Protein AF-A0A351SDI1-F1 (afdb_monomer_lite)

Radius of gyration: 19.76 Å; chains: 1; bounding box: 44×25×54 Å

pLDDT: mean 90.9, std 7.75, range [58.09, 97.06]

Secondary structure (DSSP, 8-state):
-GGGS-HHHHHHHHHHHHHTEEE-TTSS-EEE---------SS-HHHHHHTTSS-HHHHHHH-SS------GGG-GGGHHHHHHHHHHHHHHHH-----

Sequence (99 aa):
NITQLPMSCQLKLLASIESQQVAKVDNHSTYPLNVRFIISSDVSLTSAIAQGTFKKELYYKLNTIPLQTSPLREHTEDIPALLEYFANFFVEKQHMTYR

Foldseek 3Di:
DVLPDAPVVLVQVLVCLVVCWHADPVDRDIDHHDDDDDDDDPDDLVVSVVVVSHDPSSCVSHPPDDDDDDDCVVVVVCVVVVCVVVVVCCCVPVVDDDD

Structure (mmCIF, N/CA/C/O backbone):
data_AF-A0A351SDI1-F1
#
_entry.id   AF-A0A351SDI1-F1
#
loop_
_atom_site.group_PDB
_atom_site.id
_atom_site.type_symbol
_atom_site.label_atom_id
_atom_site.label_alt_id
_atom_site.label_comp_id
_atom_site.label_asym_id
_atom_site.label_entity_id
_atom_site.label_seq_id
_atom_site.pdbx_PDB_ins_code
_atom_site.Cartn_x
_atom_site.Cartn_y
_atom_site.Cartn_z
_atom_site.occupancy
_atom_site.B_iso_or_equiv
_atom_site.auth_seq_id
_atom_site.auth_comp_id
_atom_site.auth_asym_id
_atom_site.auth_atom_id
_atom_site.pdbx_PDB_model_num
ATOM 1 N N . ASN A 1 1 ? -1.041 -8.113 -2.594 1.00 83.81 1 ASN A N 1
ATOM 2 C CA . ASN A 1 1 ? -1.951 -6.979 -2.850 1.00 83.81 1 ASN A CA 1
ATOM 3 C C . ASN A 1 1 ? -2.674 -6.580 -1.564 1.00 83.81 1 ASN A C 1
ATOM 5 O O . ASN A 1 1 ? -2.959 -7.486 -0.787 1.00 83.81 1 ASN A O 1
ATOM 9 N N . ILE A 1 2 ? -2.997 -5.301 -1.312 1.00 92.00 2 ILE A N 1
ATOM 10 C CA . ILE A 1 2 ? -3.774 -4.916 -0.112 1.00 92.00 2 ILE A CA 1
ATOM 11 C C . ILE A 1 2 ? -5.185 -5.542 -0.097 1.00 92.00 2 ILE A C 1
ATOM 13 O O . ILE A 1 2 ? -5.693 -5.875 0.972 1.00 92.00 2 ILE A O 1
ATOM 17 N N . THR A 1 3 ? -5.786 -5.788 -1.266 1.00 91.88 3 THR A N 1
ATOM 18 C CA . THR A 1 3 ? -7.119 -6.415 -1.419 1.00 91.88 3 THR A CA 1
ATOM 19 C C . THR A 1 3 ? -7.162 -7.891 -1.035 1.00 91.88 3 THR A C 1
ATOM 21 O O . THR A 1 3 ? -8.228 -8.416 -0.735 1.00 91.88 3 THR A O 1
ATOM 24 N N . GLN A 1 4 ? -6.013 -8.567 -1.021 1.00 92.19 4 GLN A N 1
ATOM 25 C CA . GLN A 1 4 ? -5.900 -9.993 -0.701 1.00 92.19 4 GLN A CA 1
ATOM 26 C C . GLN A 1 4 ? -5.724 -10.246 0.801 1.00 92.19 4 GLN A C 1
ATOM 28 O O . GLN A 1 4 ? -5.660 -11.399 1.228 1.00 92.19 4 GLN A O 1
ATOM 33 N N . LEU A 1 5 ? -5.609 -9.190 1.615 1.00 93.75 5 LEU A N 1
ATOM 34 C CA . LEU A 1 5 ? -5.473 -9.343 3.058 1.00 93.75 5 LEU A CA 1
ATOM 35 C C . LEU A 1 5 ? -6.745 -9.965 3.650 1.00 93.75 5 LEU A C 1
ATOM 37 O O . LEU A 1 5 ? -7.832 -9.412 3.453 1.00 93.75 5 LEU A O 1
ATOM 41 N N . PRO A 1 6 ? -6.629 -11.044 4.449 1.00 95.06 6 PRO A N 1
ATOM 42 C CA . PRO A 1 6 ? -7.758 -11.580 5.196 1.00 95.06 6 PRO A CA 1
ATOM 43 C C . PRO A 1 6 ? -8.413 -10.502 6.063 1.00 95.06 6 PRO A C 1
ATOM 45 O O . PRO A 1 6 ? -7.730 -9.637 6.616 1.00 95.06 6 PRO A O 1
ATOM 48 N N . MET A 1 7 ? -9.729 -10.587 6.256 1.00 94.62 7 MET A N 1
ATOM 49 C CA . MET A 1 7 ? -10.481 -9.593 7.036 1.00 94.62 7 MET A CA 1
ATOM 50 C C . MET A 1 7 ? -9.941 -9.403 8.461 1.00 94.62 7 MET A C 1
ATOM 52 O O . MET A 1 7 ? -9.897 -8.283 8.966 1.00 94.62 7 MET A O 1
ATOM 56 N N . SER A 1 8 ? -9.460 -10.473 9.096 1.00 94.19 8 SER A N 1
ATOM 57 C CA . SER A 1 8 ? -8.812 -10.404 10.412 1.00 94.19 8 SER A CA 1
ATOM 58 C C . SER A 1 8 ? -7.522 -9.573 10.390 1.00 94.19 8 SER A C 1
ATOM 60 O O . SER A 1 8 ? -7.263 -8.811 11.320 1.00 94.19 8 SER A O 1
ATOM 62 N N . CYS A 1 9 ? -6.730 -9.668 9.322 1.00 94.75 9 CYS A N 1
ATOM 63 C CA . CYS A 1 9 ? -5.533 -8.854 9.125 1.00 94.75 9 CYS A CA 1
ATOM 64 C C . CYS A 1 9 ? -5.886 -7.392 8.832 1.00 94.75 9 CYS A C 1
ATOM 66 O O . CYS A 1 9 ? -5.222 -6.505 9.362 1.00 94.75 9 CYS A O 1
ATOM 68 N N . GLN A 1 10 ? -6.947 -7.130 8.060 1.00 95.88 10 GLN A N 1
ATOM 69 C CA . GLN A 1 10 ? -7.421 -5.763 7.804 1.00 95.88 10 GLN A CA 1
ATOM 70 C C . GLN A 1 10 ? -7.805 -5.043 9.107 1.00 95.88 10 GLN A C 1
ATOM 72 O O . GLN A 1 10 ? -7.439 -3.886 9.298 1.00 95.88 10 GLN A O 1
ATOM 77 N N . LEU A 1 11 ? -8.475 -5.739 10.034 1.00 94.38 11 LEU A N 1
ATOM 78 C CA . LEU A 1 11 ? -8.821 -5.198 11.354 1.00 94.38 11 LEU A CA 1
ATOM 79 C C . LEU A 1 11 ? -7.582 -4.885 12.202 1.00 94.38 11 LEU A C 1
ATOM 81 O O . LEU A 1 11 ? -7.511 -3.823 12.815 1.00 94.38 11 LEU A O 1
ATOM 85 N N . LYS A 1 12 ? -6.589 -5.784 12.213 1.00 93.38 12 LYS A N 1
ATOM 86 C CA . LYS A 1 12 ? -5.324 -5.552 12.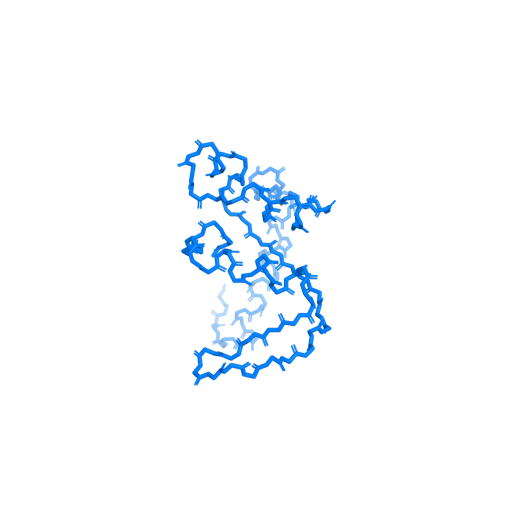929 1.00 93.38 12 LYS A CA 1
ATOM 87 C C . LYS A 1 12 ? -4.562 -4.360 12.350 1.00 93.38 12 LYS A C 1
ATOM 89 O O . LYS A 1 12 ? -4.066 -3.536 13.107 1.00 93.38 12 LYS A O 1
ATOM 94 N N . LEU A 1 13 ? -4.508 -4.247 11.023 1.00 94.75 13 LEU A N 1
ATOM 95 C CA . LEU A 1 13 ? -3.866 -3.121 10.349 1.00 94.75 13 LEU A CA 1
ATOM 96 C C . LEU A 1 13 ? -4.566 -1.797 10.680 1.00 94.75 13 LEU A C 1
ATOM 98 O O . LEU A 1 13 ? -3.890 -0.829 11.013 1.00 94.75 13 LEU A O 1
ATOM 102 N N . LEU A 1 14 ? -5.902 -1.767 10.642 1.00 95.44 14 LEU A N 1
ATOM 103 C CA . LEU A 1 14 ? -6.685 -0.595 11.037 1.00 95.44 14 LEU A CA 1
ATOM 104 C C . LEU A 1 14 ? -6.365 -0.176 12.479 1.00 95.44 14 LEU A C 1
ATOM 106 O O . LEU A 1 14 ? -6.017 0.980 12.712 1.00 95.44 14 LEU A O 1
ATOM 110 N N . ALA A 1 15 ? -6.388 -1.127 13.417 1.00 94.06 15 ALA A N 1
ATOM 111 C CA . ALA A 1 15 ? -6.049 -0.869 14.815 1.00 94.06 15 ALA A CA 1
ATOM 112 C C . ALA A 1 15 ? -4.615 -0.333 14.976 1.00 94.06 15 ALA A C 1
ATOM 114 O O . ALA A 1 15 ? -4.376 0.570 15.779 1.00 94.06 15 ALA A O 1
ATOM 115 N N . SER A 1 16 ? -3.659 -0.840 14.193 1.00 94.25 16 SER A N 1
ATOM 116 C CA . SER A 1 16 ? -2.278 -0.353 14.219 1.00 94.25 16 SER A CA 1
ATOM 117 C C . SER A 1 16 ? -2.108 1.053 13.657 1.00 94.25 16 SER A C 1
ATOM 119 O O . SER A 1 16 ? -1.321 1.830 14.195 1.00 94.25 16 SER A O 1
ATOM 121 N N . ILE A 1 17 ? -2.854 1.405 12.609 1.00 94.44 17 ILE A N 1
ATOM 122 C CA . ILE A 1 17 ? -2.853 2.763 12.050 1.00 94.44 17 ILE A CA 1
ATOM 123 C C . ILE A 1 17 ? -3.438 3.758 13.061 1.00 94.44 17 ILE A C 1
ATOM 125 O O . ILE A 1 17 ? -2.910 4.856 13.218 1.00 94.44 17 ILE A O 1
ATOM 129 N N . GLU A 1 18 ? -4.514 3.384 13.755 1.00 93.38 18 GLU A N 1
ATOM 130 C CA . GLU A 1 18 ? -5.190 4.258 14.722 1.00 93.38 18 GLU A CA 1
ATOM 131 C C . GLU A 1 18 ? -4.400 4.441 16.017 1.00 93.38 18 GLU A C 1
ATOM 133 O O . GLU A 1 18 ? -4.266 5.563 16.501 1.00 93.38 18 GLU A O 1
ATOM 138 N N . SER A 1 19 ? -3.857 3.353 16.565 1.00 94.69 19 SER A N 1
ATOM 139 C CA . SER A 1 19 ? -3.087 3.388 17.814 1.00 94.69 19 SER A CA 1
ATOM 140 C C . SER A 1 19 ? -1.640 3.848 17.636 1.00 94.69 19 SER A C 1
ATOM 142 O O . SER A 1 19 ? -0.975 4.127 18.632 1.00 94.69 19 SER A O 1
ATOM 144 N N . GLN A 1 20 ? -1.137 3.892 16.394 1.00 95.06 20 GLN A N 1
ATOM 145 C CA . GLN A 1 20 ? 0.293 4.028 16.083 1.00 95.06 20 GLN A CA 1
ATOM 146 C C . GLN A 1 20 ? 1.144 3.007 16.849 1.00 95.06 20 GLN A C 1
ATOM 148 O O . GLN A 1 20 ? 2.261 3.289 17.286 1.00 95.06 20 GLN A O 1
ATOM 153 N N . GLN A 1 21 ? 0.596 1.807 17.039 1.00 95.50 21 GLN A N 1
ATOM 154 C CA . GLN A 1 21 ? 1.254 0.707 17.725 1.00 95.50 21 GLN A CA 1
ATOM 155 C C . GLN A 1 21 ? 1.007 -0.610 16.999 1.00 95.50 21 GLN A C 1
ATOM 157 O O . GLN A 1 21 ? 0.003 -0.806 16.317 1.00 95.50 21 GLN A O 1
ATOM 162 N N . VAL A 1 22 ? 1.915 -1.559 17.173 1.00 93.56 22 VAL A N 1
ATOM 163 C CA . VAL A 1 22 ? 1.747 -2.921 16.665 1.00 93.56 22 VAL A CA 1
ATOM 164 C C . VAL A 1 22 ? 1.884 -3.925 17.797 1.00 93.56 22 VAL A C 1
ATOM 166 O O . VAL A 1 22 ? 2.774 -3.813 18.639 1.00 93.56 22 VAL A O 1
ATOM 169 N N . ALA A 1 23 ? 0.985 -4.906 17.822 1.00 89.81 23 ALA A N 1
ATOM 170 C CA . ALA A 1 23 ? 1.050 -6.032 18.742 1.00 89.81 23 ALA A CA 1
ATOM 171 C C . ALA A 1 23 ? 1.829 -7.185 18.101 1.00 89.81 23 ALA A C 1
ATOM 173 O O . ALA A 1 23 ? 1.630 -7.505 16.923 1.00 89.81 23 ALA A O 1
ATOM 174 N N . LYS A 1 24 ? 2.695 -7.836 18.880 1.00 87.44 24 LYS A N 1
ATOM 175 C CA . LYS A 1 24 ? 3.338 -9.083 18.449 1.00 87.44 24 LYS A CA 1
ATOM 176 C C . LYS A 1 24 ? 2.286 -10.198 18.378 1.00 87.44 24 LYS A C 1
ATOM 178 O O . LYS A 1 24 ? 1.348 -10.211 19.161 1.00 87.44 24 LYS A O 1
ATOM 183 N N . VAL A 1 25 ? 2.425 -11.138 17.441 1.00 83.88 25 VAL A N 1
ATOM 184 C CA . VAL A 1 25 ? 1.440 -12.229 17.274 1.00 83.88 25 VAL A CA 1
ATOM 185 C C . VAL A 1 25 ? 1.381 -13.136 18.509 1.00 83.88 25 VAL A C 1
ATOM 187 O O . VAL A 1 25 ? 0.295 -13.535 18.914 1.00 83.88 25 VAL A O 1
ATOM 190 N N . ASP A 1 26 ? 2.533 -13.384 19.134 1.00 78.31 26 ASP A N 1
ATOM 191 C CA . ASP A 1 26 ? 2.685 -14.388 20.196 1.00 78.31 26 ASP A CA 1
ATOM 192 C C . ASP A 1 26 ? 2.687 -13.797 21.617 1.00 78.31 26 ASP A C 1
ATOM 194 O O . ASP A 1 26 ? 2.960 -14.506 22.582 1.00 78.31 26 ASP A O 1
ATOM 198 N N . ASN A 1 27 ? 2.452 -12.489 21.772 1.00 77.62 27 ASN A N 1
ATOM 199 C CA . ASN A 1 27 ? 2.415 -11.840 23.084 1.00 77.62 27 ASN A CA 1
ATOM 200 C C . ASN A 1 27 ? 1.550 -10.571 23.070 1.00 77.62 27 ASN A C 1
ATOM 202 O O . ASN A 1 27 ? 1.389 -9.929 22.039 1.00 77.62 27 ASN A O 1
ATOM 206 N N . HIS A 1 28 ? 1.080 -10.137 24.238 1.00 78.44 28 HIS A N 1
ATOM 207 C CA . HIS A 1 28 ? 0.295 -8.907 24.400 1.00 78.44 28 HIS A CA 1
ATOM 208 C C . HIS A 1 28 ? 1.134 -7.619 24.465 1.00 78.44 28 HIS A C 1
ATOM 210 O O . HIS A 1 28 ? 0.599 -6.545 24.725 1.00 78.44 28 HIS A O 1
ATOM 216 N N . SER A 1 29 ? 2.446 -7.696 24.231 1.00 89.94 29 SER A N 1
ATOM 217 C CA . SER A 1 29 ? 3.312 -6.517 24.178 1.00 89.94 29 SER A CA 1
ATOM 218 C C . SER A 1 29 ? 3.059 -5.710 22.904 1.00 89.94 29 SER A C 1
ATOM 220 O O . SER A 1 29 ? 3.141 -6.257 21.797 1.00 89.94 29 SER A O 1
ATOM 222 N N . THR A 1 30 ? 2.811 -4.412 23.068 1.00 92.94 30 THR A N 1
ATOM 223 C CA . THR A 1 30 ? 2.699 -3.450 21.972 1.00 92.94 30 THR A CA 1
ATOM 224 C C . THR A 1 30 ? 3.990 -2.655 21.805 1.00 92.94 30 THR A C 1
ATOM 226 O O . THR A 1 30 ? 4.731 -2.426 22.761 1.00 92.94 30 THR A O 1
ATOM 229 N N . TYR A 1 31 ? 4.268 -2.240 20.571 1.00 94.12 31 TYR A N 1
ATOM 230 C CA . TYR A 1 31 ? 5.432 -1.429 20.223 1.00 94.12 31 TYR A CA 1
ATOM 231 C C . TYR A 1 31 ? 4.986 -0.184 19.459 1.00 94.12 31 TYR A C 1
ATOM 233 O O . TYR A 1 31 ? 4.115 -0.312 18.594 1.00 94.12 31 TYR A O 1
ATOM 241 N N . PRO A 1 32 ? 5.564 0.999 19.737 1.00 95.88 32 PRO A N 1
ATOM 242 C CA . PRO A 1 32 ? 5.268 2.203 18.973 1.00 95.88 32 PRO A CA 1
ATOM 243 C C . PRO A 1 32 ? 5.691 2.034 17.511 1.00 95.88 32 PRO A C 1
ATOM 245 O O . PRO A 1 32 ? 6.717 1.424 17.205 1.00 95.88 32 PRO A O 1
ATOM 248 N N . LEU A 1 33 ? 4.891 2.591 16.610 1.00 94.31 33 LEU A N 1
ATOM 249 C CA . LEU A 1 33 ? 5.035 2.463 15.169 1.00 94.31 33 LEU A CA 1
ATOM 250 C C . LEU A 1 33 ? 5.247 3.851 14.552 1.00 94.31 33 LEU A C 1
ATOM 252 O O . LEU A 1 33 ? 4.322 4.655 14.488 1.00 94.31 33 LEU A O 1
ATOM 256 N N . ASN A 1 34 ? 6.456 4.117 14.057 1.00 95.75 34 ASN A N 1
ATOM 257 C CA . ASN A 1 34 ? 6.763 5.300 13.251 1.00 95.75 34 ASN A CA 1
ATOM 258 C C . ASN A 1 34 ? 7.157 4.850 11.841 1.00 95.75 34 ASN A C 1
ATOM 260 O O . ASN A 1 34 ? 8.321 4.558 11.569 1.00 95.75 34 ASN A O 1
ATOM 264 N N . VAL A 1 35 ? 6.161 4.716 10.967 1.00 93.88 35 VAL A N 1
ATOM 265 C CA . VAL A 1 35 ? 6.334 4.235 9.592 1.00 93.88 35 VAL A CA 1
ATOM 266 C C . VAL A 1 35 ? 5.453 5.030 8.638 1.00 93.88 35 VAL A C 1
ATOM 268 O O . VAL A 1 35 ? 4.424 5.582 9.025 1.00 93.88 35 VAL A O 1
ATOM 271 N N . ARG A 1 36 ? 5.829 5.033 7.360 1.00 92.44 36 ARG A N 1
ATOM 272 C CA . ARG A 1 36 ? 4.992 5.543 6.274 1.00 92.44 36 ARG A CA 1
ATOM 273 C C . ARG A 1 36 ? 4.378 4.373 5.518 1.00 92.44 36 ARG A C 1
ATOM 275 O O . ARG A 1 36 ? 5.100 3.516 5.018 1.00 92.44 36 ARG A O 1
ATOM 282 N N . PHE A 1 37 ? 3.055 4.361 5.399 1.00 91.81 37 PHE A N 1
ATOM 283 C CA . PHE A 1 37 ? 2.351 3.355 4.612 1.00 91.81 37 PHE A CA 1
ATOM 284 C C . PHE A 1 37 ? 2.394 3.711 3.123 1.00 91.81 37 PHE A C 1
ATOM 286 O O . PHE A 1 37 ? 2.044 4.823 2.731 1.00 91.81 37 PHE A O 1
ATOM 293 N N . ILE A 1 38 ? 2.809 2.748 2.301 1.00 93.38 38 ILE A N 1
ATOM 294 C CA . ILE A 1 38 ? 2.670 2.774 0.843 1.00 93.38 38 ILE A CA 1
ATOM 295 C C . ILE A 1 38 ? 1.928 1.496 0.476 1.00 93.38 38 ILE A C 1
ATOM 297 O O . ILE A 1 38 ? 2.356 0.402 0.844 1.00 93.38 38 ILE A O 1
ATOM 301 N N . ILE A 1 39 ? 0.797 1.639 -0.205 1.00 92.12 39 ILE A N 1
ATOM 302 C CA . ILE A 1 39 ? -0.056 0.515 -0.581 1.00 92.12 39 ILE A CA 1
ATOM 303 C C . ILE A 1 39 ? -0.263 0.494 -2.087 1.00 92.12 39 ILE A C 1
ATOM 305 O O . ILE A 1 39 ? -0.275 1.534 -2.741 1.00 92.12 39 ILE A O 1
ATOM 309 N N . SER A 1 40 ? -0.452 -0.702 -2.624 1.00 93.25 40 SER A N 1
ATOM 310 C CA . SER A 1 40 ? -0.830 -0.912 -4.013 1.00 93.25 40 SER A CA 1
ATOM 311 C C . SER A 1 40 ? -2.025 -1.851 -4.088 1.00 93.25 40 SER A C 1
ATOM 313 O O . SER A 1 40 ? -2.195 -2.745 -3.248 1.00 93.25 40 SER A O 1
ATOM 315 N N . SER A 1 41 ? -2.853 -1.613 -5.102 1.00 92.31 41 SER A N 1
ATOM 316 C CA . SER A 1 41 ? -4.031 -2.408 -5.404 1.00 92.31 41 SER A CA 1
ATOM 317 C C . SER A 1 41 ? -4.111 -2.692 -6.896 1.00 92.31 41 SER A C 1
ATOM 319 O O . SER A 1 41 ? -3.884 -1.796 -7.699 1.00 92.31 41 SER A O 1
ATOM 321 N N . ASP A 1 42 ? -4.396 -3.941 -7.253 1.00 90.06 42 ASP A N 1
ATOM 322 C CA . ASP A 1 42 ? -4.586 -4.406 -8.636 1.00 90.06 42 ASP A CA 1
ATOM 323 C C . ASP A 1 42 ? -6.066 -4.372 -9.027 1.00 90.06 42 ASP A C 1
ATOM 325 O O . ASP A 1 42 ? -6.410 -4.209 -10.193 1.00 90.06 42 ASP A O 1
ATOM 329 N N . VAL A 1 43 ? -6.944 -4.482 -8.032 1.00 89.19 43 VAL A N 1
ATOM 330 C CA . VAL A 1 43 ? -8.390 -4.326 -8.150 1.00 89.19 43 VAL A CA 1
ATOM 331 C C . VAL A 1 43 ? -8.809 -3.006 -7.505 1.00 89.19 43 VAL A C 1
ATOM 333 O O . VAL A 1 43 ? -8.171 -2.518 -6.572 1.00 89.19 43 VAL A O 1
ATOM 336 N N . SER A 1 44 ? -9.905 -2.414 -7.971 1.00 91.06 44 SER A N 1
ATOM 337 C CA . SER A 1 44 ? -10.469 -1.233 -7.320 1.00 91.06 44 SER A CA 1
ATOM 338 C C . SER A 1 44 ? -10.845 -1.520 -5.857 1.00 91.06 44 SER A C 1
ATOM 340 O O . SER A 1 44 ? -11.584 -2.455 -5.551 1.00 91.06 44 SER A O 1
ATOM 342 N N . LEU A 1 45 ? -10.382 -0.674 -4.931 1.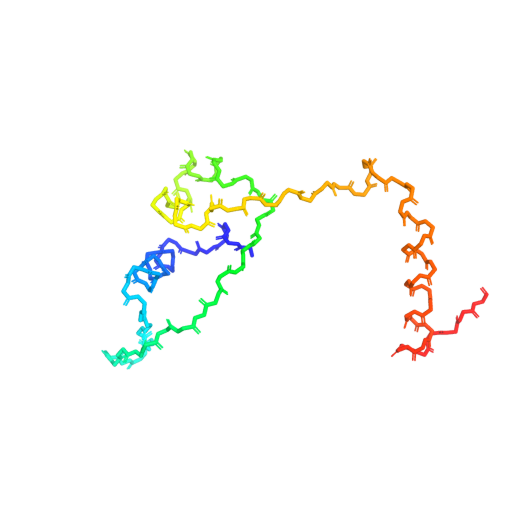00 92.44 45 LEU A N 1
ATOM 343 C CA . LEU A 1 45 ? -10.765 -0.781 -3.519 1.00 92.44 45 LEU A CA 1
ATOM 344 C C . LEU A 1 45 ? -12.258 -0.501 -3.316 1.00 92.44 45 LEU A C 1
ATOM 346 O O . LEU A 1 45 ? -12.875 -1.083 -2.428 1.00 92.44 45 LEU A O 1
ATOM 350 N N . THR A 1 46 ? -12.868 0.344 -4.152 1.00 92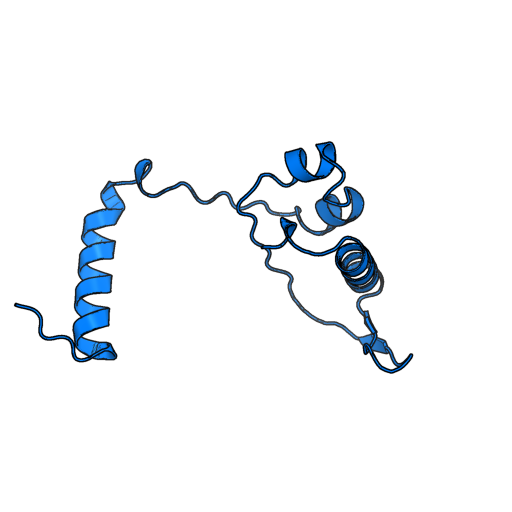.75 46 THR A N 1
ATOM 351 C CA . THR A 1 46 ? -14.303 0.642 -4.050 1.00 92.75 46 THR A CA 1
ATOM 352 C C . THR A 1 46 ? -15.164 -0.553 -4.448 1.00 92.75 46 THR A C 1
ATOM 354 O O . THR A 1 46 ? -16.181 -0.801 -3.800 1.00 92.75 46 THR A O 1
ATOM 357 N N . SER A 1 47 ? -14.745 -1.347 -5.442 1.00 94.62 47 SER A N 1
ATOM 358 C CA . SER A 1 47 ? -15.447 -2.587 -5.791 1.00 94.62 47 SER A CA 1
ATOM 359 C C . SER A 1 47 ? -15.257 -3.663 -4.722 1.00 94.62 47 SER A C 1
ATOM 361 O O . SER A 1 47 ? -16.222 -4.338 -4.373 1.00 94.62 47 SER A O 1
ATOM 363 N N . ALA A 1 48 ? -14.062 -3.776 -4.134 1.00 93.75 48 ALA A N 1
ATOM 364 C CA . ALA A 1 48 ? -13.808 -4.701 -3.028 1.00 93.75 48 ALA A CA 1
ATOM 365 C C . ALA A 1 48 ? -14.649 -4.368 -1.775 1.00 93.75 48 ALA A C 1
ATOM 367 O O . ALA A 1 48 ? -15.163 -5.265 -1.105 1.00 93.75 48 ALA A O 1
ATOM 368 N N . ILE A 1 49 ? -14.876 -3.078 -1.491 1.00 95.38 49 ILE A N 1
ATOM 369 C CA . ILE A 1 49 ? -15.810 -2.647 -0.435 1.00 95.38 49 ILE A CA 1
ATOM 370 C C . ILE A 1 49 ? -17.242 -3.079 -0.765 1.00 95.38 49 ILE A C 1
ATOM 372 O O . ILE A 1 49 ? -17.923 -3.627 0.099 1.00 95.38 49 ILE A O 1
ATOM 376 N N . ALA A 1 50 ? -17.698 -2.867 -2.003 1.00 96.19 50 ALA A N 1
ATOM 377 C CA . ALA A 1 50 ? -19.044 -3.262 -2.427 1.00 96.19 50 ALA A CA 1
ATOM 378 C C . ALA A 1 50 ? -19.271 -4.784 -2.341 1.00 96.19 50 ALA A C 1
ATOM 380 O O . ALA A 1 50 ? -20.378 -5.227 -2.050 1.00 96.19 50 ALA A O 1
ATOM 381 N N . GLN A 1 51 ? -18.217 -5.579 -2.542 1.00 95.00 51 GLN A N 1
ATOM 382 C CA . GLN A 1 51 ? -18.233 -7.039 -2.401 1.00 95.00 51 GLN A CA 1
ATOM 383 C C . GLN A 1 51 ? -18.091 -7.517 -0.945 1.00 95.00 51 GLN A C 1
ATOM 385 O O . GLN A 1 51 ? -18.153 -8.717 -0.686 1.00 95.00 51 GLN A O 1
ATOM 390 N N . GLY A 1 52 ? -17.873 -6.609 0.013 1.00 93.56 52 GLY A N 1
ATOM 391 C CA . GLY A 1 52 ? -17.666 -6.951 1.422 1.00 93.56 52 GLY A CA 1
ATOM 392 C C . GLY A 1 52 ? -16.315 -7.609 1.726 1.00 93.56 52 GLY A C 1
ATOM 393 O O . GLY A 1 52 ? -16.109 -8.086 2.842 1.00 93.56 52 GLY A O 1
ATOM 394 N N . THR A 1 53 ? -15.387 -7.627 0.766 1.00 94.12 53 THR A N 1
ATOM 395 C CA . THR A 1 53 ? -14.045 -8.217 0.912 1.00 94.12 53 THR A CA 1
ATOM 396 C C . THR A 1 53 ? -13.015 -7.219 1.439 1.00 94.12 53 THR A C 1
ATOM 398 O O . THR A 1 53 ? -11.918 -7.616 1.835 1.00 94.12 53 THR A O 1
ATOM 401 N N . PHE A 1 54 ? -13.365 -5.930 1.501 1.00 96.06 54 PHE A N 1
ATOM 402 C CA . PHE A 1 54 ? -12.502 -4.878 2.030 1.00 96.06 54 PHE A CA 1
ATOM 403 C C . PHE A 1 54 ? -13.237 -3.935 2.986 1.00 96.06 54 PHE A C 1
ATOM 405 O O . PHE A 1 54 ? -14.355 -3.488 2.713 1.00 96.06 54 PHE A O 1
ATOM 412 N N . LYS A 1 55 ? -12.604 -3.597 4.115 1.00 95.25 55 LYS A N 1
ATOM 413 C CA . LYS A 1 55 ? -13.170 -2.681 5.114 1.00 95.25 55 LYS A CA 1
ATOM 414 C C . LYS A 1 55 ? -13.137 -1.228 4.643 1.00 95.25 55 LYS A C 1
ATOM 416 O O . LYS A 1 55 ? -12.083 -0.671 4.335 1.00 95.25 55 LYS A O 1
ATOM 421 N N . LYS A 1 56 ? -14.306 -0.586 4.668 1.00 95.38 56 LYS A N 1
ATOM 422 C CA . LYS A 1 56 ? -14.484 0.821 4.288 1.00 95.38 56 LYS A CA 1
ATOM 423 C C . LYS A 1 56 ? -13.663 1.763 5.177 1.00 95.38 56 LYS A C 1
ATOM 425 O O . LYS A 1 56 ? -13.101 2.738 4.688 1.00 95.38 56 LYS A O 1
ATOM 430 N N . GLU A 1 57 ? -13.552 1.453 6.463 1.00 95.56 57 GLU A N 1
ATOM 431 C CA . GLU A 1 57 ? -12.780 2.228 7.438 1.00 95.56 57 GLU A CA 1
ATOM 432 C C . GLU A 1 57 ? -11.288 2.237 7.083 1.00 95.56 57 GLU A C 1
ATOM 434 O O . GLU A 1 57 ? -10.651 3.290 7.072 1.00 95.56 57 GLU A O 1
ATOM 439 N N . LEU A 1 58 ? -10.749 1.073 6.703 1.00 95.00 58 LEU A N 1
ATOM 440 C CA . LEU A 1 58 ? -9.358 0.936 6.278 1.00 95.00 58 LEU A CA 1
ATOM 441 C C . LEU A 1 58 ? -9.092 1.701 4.973 1.00 95.00 58 LEU A C 1
ATOM 443 O O . LEU A 1 58 ? -8.060 2.358 4.848 1.00 95.00 58 LEU A O 1
ATOM 447 N N . TYR A 1 59 ? -10.040 1.680 4.030 1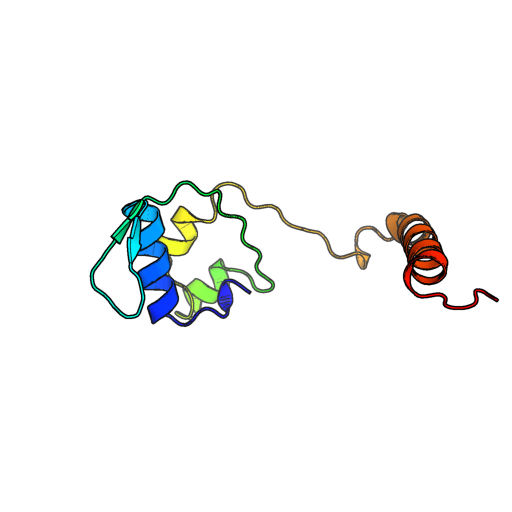.00 93.94 59 TYR A N 1
ATOM 448 C CA . TYR A 1 59 ? -9.947 2.462 2.793 1.00 93.94 59 TYR A CA 1
ATOM 449 C C . TYR A 1 59 ? -9.786 3.957 3.071 1.00 93.94 59 TYR A C 1
ATOM 451 O O . TYR A 1 59 ? -8.884 4.576 2.515 1.00 93.94 59 TYR A O 1
ATOM 459 N N . TYR A 1 60 ? -10.590 4.538 3.963 1.00 92.31 60 TYR A N 1
ATOM 460 C CA . TYR A 1 60 ? -10.477 5.968 4.268 1.00 92.31 60 TYR A CA 1
ATOM 461 C C . TYR A 1 60 ? -9.176 6.344 4.984 1.00 92.31 60 TYR A C 1
ATOM 463 O O . TYR A 1 60 ? -8.714 7.473 4.835 1.00 92.31 60 TYR A O 1
ATOM 471 N N . LYS A 1 61 ? -8.570 5.420 5.740 1.0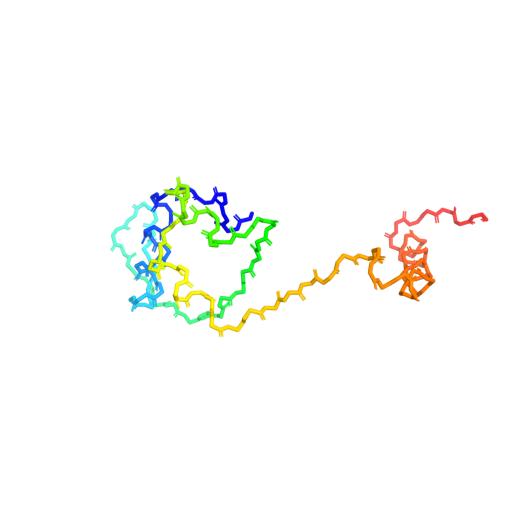0 92.00 61 LYS A N 1
ATOM 472 C CA . LYS A 1 61 ? -7.265 5.649 6.379 1.00 92.00 61 LYS A CA 1
ATOM 473 C C . LYS A 1 61 ? -6.100 5.574 5.395 1.00 92.00 61 LYS A C 1
ATOM 475 O O . LYS A 1 61 ? -5.117 6.280 5.582 1.00 92.00 61 LYS A O 1
ATOM 480 N N . LEU A 1 62 ? -6.195 4.712 4.382 1.00 90.50 62 LEU A N 1
ATOM 481 C CA . LEU A 1 62 ? -5.099 4.457 3.445 1.00 90.50 62 LEU A CA 1
ATOM 482 C C . LEU A 1 62 ? -5.183 5.296 2.161 1.00 90.50 62 LEU A C 1
ATOM 484 O O . LEU A 1 62 ? -4.152 5.653 1.597 1.00 90.50 62 LEU A O 1
ATOM 488 N N . ASN A 1 63 ? -6.386 5.622 1.685 1.00 85.44 63 ASN A N 1
ATOM 489 C CA . ASN A 1 63 ? -6.597 6.271 0.390 1.00 85.44 63 ASN A CA 1
ATOM 490 C C . ASN A 1 63 ? -6.568 7.808 0.477 1.00 85.44 63 ASN A C 1
ATOM 492 O O . ASN A 1 63 ? -7.489 8.482 0.018 1.00 85.44 63 ASN A O 1
ATOM 496 N N . THR A 1 64 ? -5.529 8.372 1.098 1.00 86.06 64 THR A N 1
ATOM 497 C CA . THR A 1 64 ? -5.383 9.834 1.233 1.00 86.06 64 THR A CA 1
ATOM 498 C C . THR A 1 64 ? -4.836 10.480 -0.039 1.00 86.06 64 THR A C 1
ATOM 500 O O . THR A 1 64 ? -5.310 11.538 -0.441 1.00 86.06 64 THR A O 1
ATOM 503 N N . ILE A 1 65 ? -3.846 9.849 -0.679 1.00 90.56 65 ILE A N 1
ATOM 504 C CA . ILE A 1 65 ? -3.222 10.330 -1.920 1.00 90.56 65 ILE A CA 1
ATOM 505 C C . ILE A 1 65 ? -3.221 9.167 -2.920 1.00 90.56 65 ILE A C 1
ATOM 507 O O . ILE A 1 65 ? -2.276 8.374 -2.929 1.00 90.56 65 ILE A O 1
ATOM 511 N N . PRO A 1 66 ? -4.290 9.007 -3.720 1.00 88.00 66 PRO A N 1
ATOM 512 C CA . PRO A 1 66 ? -4.350 7.949 -4.716 1.00 88.00 66 PRO A CA 1
ATOM 513 C C . PRO A 1 66 ? -3.395 8.258 -5.872 1.00 88.00 66 PRO A C 1
ATOM 515 O O . PRO A 1 66 ? -3.488 9.309 -6.502 1.00 88.00 66 PRO A O 1
ATOM 518 N N . LEU A 1 67 ? -2.508 7.312 -6.179 1.00 91.62 67 LEU A N 1
ATOM 519 C CA . LEU A 1 67 ? -1.691 7.327 -7.390 1.00 91.62 67 LEU A CA 1
ATOM 520 C C . LEU A 1 67 ? -2.205 6.234 -8.324 1.00 91.62 67 LEU A C 1
ATOM 522 O O . LEU A 1 67 ? -2.144 5.051 -7.991 1.00 91.62 67 LEU A O 1
ATOM 526 N N . GLN A 1 68 ? -2.756 6.637 -9.468 1.00 90.38 68 GLN A N 1
ATOM 527 C CA . GLN A 1 68 ? -3.179 5.714 -10.517 1.00 90.38 68 GLN A CA 1
ATOM 528 C C . GLN A 1 68 ? -2.036 5.546 -11.513 1.00 90.38 68 GLN A C 1
ATOM 530 O O . GLN A 1 68 ? -1.568 6.520 -12.096 1.00 90.38 68 GLN A O 1
ATOM 535 N N . THR A 1 69 ? -1.573 4.312 -11.683 1.00 91.12 69 THR A N 1
ATOM 536 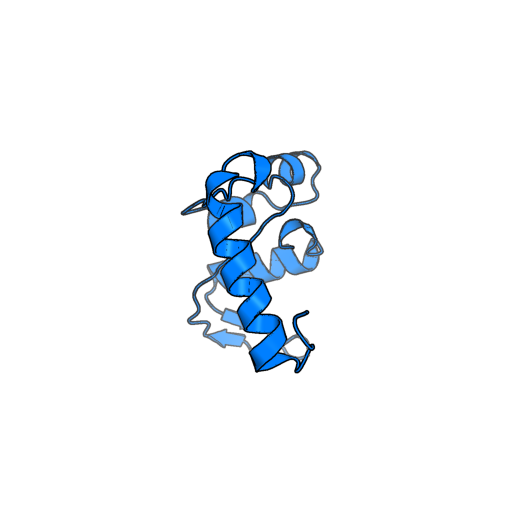C CA . THR A 1 69 ? -0.564 3.965 -12.685 1.00 91.12 69 THR A CA 1
ATOM 537 C C . THR A 1 69 ? -1.264 3.509 -13.955 1.00 91.12 69 THR A C 1
ATOM 539 O O . THR A 1 69 ? -1.889 2.444 -13.959 1.00 91.12 69 THR A O 1
ATOM 542 N N . SER A 1 70 ? -1.154 4.297 -15.023 1.00 92.06 70 SER A N 1
ATOM 543 C CA . SER A 1 70 ? -1.671 3.903 -16.330 1.00 92.06 70 SER A CA 1
ATOM 544 C C . SER A 1 70 ? -0.917 2.673 -16.854 1.00 92.06 70 SER A C 1
ATOM 546 O O . SER A 1 70 ? 0.292 2.543 -16.643 1.00 92.06 70 SER A O 1
ATOM 548 N N . PRO A 1 71 ? -1.600 1.736 -17.524 1.00 94.81 71 PRO A N 1
ATOM 549 C CA . PRO A 1 71 ? -0.952 0.600 -18.160 1.00 94.81 71 PRO A CA 1
ATOM 550 C C . PRO A 1 71 ? -0.087 1.057 -19.340 1.00 94.81 71 PRO A C 1
ATOM 552 O O . PRO A 1 71 ? -0.419 2.010 -20.035 1.00 94.81 71 PRO A O 1
ATOM 555 N N . LEU A 1 72 ? 0.965 0.299 -19.654 1.00 96.06 72 LEU A N 1
ATOM 556 C CA . LEU A 1 72 ? 1.920 0.654 -20.715 1.00 96.06 72 LEU A CA 1
ATOM 557 C C . LEU A 1 72 ? 1.283 0.821 -22.109 1.00 96.06 72 LEU A C 1
ATOM 559 O O . LEU A 1 72 ? 1.779 1.574 -22.934 1.00 96.06 72 LEU A O 1
ATOM 563 N N . ARG A 1 73 ? 0.147 0.160 -22.372 1.00 96.50 73 ARG A N 1
ATOM 564 C CA . ARG A 1 73 ? -0.618 0.333 -23.623 1.00 96.50 73 ARG A CA 1
ATOM 565 C C . ARG A 1 73 ? -1.183 1.749 -23.815 1.00 96.50 73 ARG A C 1
ATOM 567 O O . ARG A 1 73 ? -1.575 2.078 -24.925 1.00 96.50 73 ARG A O 1
ATOM 574 N N . GLU A 1 74 ? -1.276 2.539 -22.747 1.00 96.94 74 GLU A N 1
ATOM 575 C CA . GLU A 1 74 ? -1.729 3.937 -22.774 1.00 96.94 74 GLU A CA 1
ATOM 576 C C . GLU A 1 74 ? -0.556 4.925 -22.913 1.00 96.94 74 GLU A C 1
ATOM 578 O O . GLU A 1 74 ? -0.799 6.090 -23.202 1.00 96.94 74 GLU A O 1
ATOM 583 N N . HIS A 1 75 ? 0.690 4.451 -22.764 1.00 95.44 75 HIS A N 1
ATOM 584 C CA . HIS A 1 75 ? 1.931 5.233 -22.877 1.00 95.44 75 HIS A CA 1
ATOM 585 C C . HIS A 1 75 ? 3.014 4.422 -23.604 1.00 95.44 75 HIS A C 1
ATOM 587 O O . HIS A 1 75 ? 4.066 4.079 -23.064 1.00 95.44 75 HIS A O 1
ATOM 593 N N . THR A 1 76 ? 2.727 4.031 -24.846 1.00 96.62 76 THR A N 1
ATOM 594 C CA . THR A 1 76 ? 3.622 3.174 -25.643 1.00 96.62 76 THR A CA 1
ATOM 595 C C . THR A 1 76 ? 4.944 3.850 -26.015 1.00 96.62 76 THR A C 1
ATOM 597 O O . THR A 1 76 ? 5.910 3.170 -26.356 1.00 96.62 76 THR A O 1
ATOM 600 N N . GLU A 1 77 ? 5.004 5.176 -25.929 1.00 96.88 77 GLU A N 1
ATOM 601 C CA . GLU A 1 77 ? 6.204 5.993 -26.104 1.00 96.88 77 GLU A CA 1
ATOM 602 C C . GLU A 1 77 ? 7.314 5.669 -25.093 1.00 96.88 77 GLU A C 1
ATOM 604 O O . GLU A 1 77 ? 8.483 5.886 -25.402 1.00 96.88 77 GLU A O 1
ATOM 609 N N . ASP A 1 78 ? 6.975 5.083 -23.939 1.00 96.50 78 ASP A N 1
ATOM 610 C CA . ASP A 1 78 ? 7.948 4.671 -22.921 1.00 96.50 78 ASP A CA 1
ATOM 611 C C . ASP A 1 78 ? 8.650 3.345 -23.278 1.00 96.50 78 ASP A C 1
ATOM 613 O O . ASP A 1 78 ? 9.694 3.009 -22.712 1.00 96.50 78 ASP A O 1
ATOM 617 N N . ILE A 1 79 ? 8.108 2.573 -24.231 1.00 97.06 79 ILE A N 1
ATOM 618 C CA . ILE A 1 79 ? 8.609 1.235 -24.590 1.00 97.06 79 ILE A CA 1
ATOM 619 C C . ILE A 1 79 ? 10.084 1.251 -25.027 1.00 97.06 79 ILE A C 1
ATOM 621 O O . ILE A 1 79 ? 10.829 0.405 -24.528 1.00 97.06 79 ILE A O 1
ATOM 625 N N . PRO A 1 80 ? 10.554 2.158 -25.911 1.00 97.00 80 PRO A N 1
ATOM 626 C CA . PRO A 1 80 ? 11.954 2.171 -26.332 1.00 97.00 80 PRO A CA 1
ATOM 627 C C . PRO A 1 80 ? 12.926 2.370 -25.161 1.00 97.00 80 PRO A C 1
ATOM 629 O O . PRO A 1 80 ? 13.891 1.618 -25.042 1.00 97.00 80 PRO A O 1
ATOM 632 N N . ALA A 1 81 ? 12.634 3.315 -24.260 1.00 96.88 81 ALA A N 1
ATOM 633 C CA . ALA A 1 81 ? 13.471 3.589 -23.090 1.00 96.88 81 ALA A CA 1
ATOM 634 C C . ALA A 1 81 ? 13.478 2.409 -22.103 1.00 96.88 81 ALA A C 1
ATOM 636 O O . ALA A 1 81 ? 14.523 2.052 -21.556 1.00 96.88 81 ALA A O 1
ATOM 637 N N . LEU A 1 82 ? 12.325 1.760 -21.904 1.00 95.94 82 LEU A N 1
ATOM 638 C CA . LEU A 1 82 ? 12.227 0.554 -21.079 1.00 95.94 82 LEU A CA 1
ATOM 639 C C . LEU A 1 82 ? 13.015 -0.616 -21.683 1.00 95.94 82 LEU A C 1
ATOM 641 O O . LEU A 1 82 ? 13.705 -1.321 -20.947 1.00 95.94 82 LEU A O 1
ATOM 645 N N . LEU A 1 83 ? 12.941 -0.824 -23.002 1.00 96.19 83 LEU A N 1
ATOM 646 C CA . LEU A 1 83 ? 13.690 -1.880 -23.690 1.00 96.19 83 LEU A CA 1
ATOM 647 C C . LEU A 1 83 ? 15.197 -1.678 -23.558 1.00 96.19 83 LEU A C 1
ATOM 649 O O . LEU A 1 83 ? 15.896 -2.628 -23.213 1.00 96.19 83 LEU A O 1
ATOM 653 N N . GLU A 1 84 ? 15.682 -0.459 -23.785 1.00 95.06 84 GLU A N 1
ATOM 654 C CA . GLU A 1 84 ? 17.097 -0.122 -23.615 1.00 95.06 84 GLU A CA 1
ATOM 655 C C . GLU A 1 84 ? 17.557 -0.384 -22.174 1.00 95.06 84 GLU A C 1
ATOM 657 O O . GLU A 1 84 ? 18.556 -1.074 -21.950 1.00 95.06 84 GLU A O 1
ATOM 662 N N . TYR A 1 85 ? 16.785 0.086 -21.187 1.00 95.12 85 TYR A N 1
ATOM 663 C CA . TYR A 1 85 ? 17.077 -0.152 -19.776 1.00 95.12 85 TYR A CA 1
ATOM 664 C C . TYR A 1 85 ? 17.157 -1.648 -19.447 1.00 95.12 85 TYR A C 1
ATOM 666 O O . TYR A 1 85 ? 18.133 -2.099 -18.845 1.00 95.12 85 TYR A O 1
ATOM 674 N N . PHE A 1 86 ? 16.147 -2.431 -19.839 1.00 94.38 86 PHE A N 1
ATOM 675 C CA . PHE A 1 86 ? 16.097 -3.851 -19.501 1.00 94.38 86 PHE A CA 1
ATOM 676 C C . PHE A 1 86 ? 17.145 -4.671 -20.259 1.00 94.38 86 PHE A C 1
ATOM 678 O O . PHE A 1 86 ? 17.736 -5.568 -19.658 1.00 94.38 86 PHE A O 1
ATOM 685 N N . ALA A 1 87 ? 17.428 -4.354 -21.527 1.00 92.44 87 ALA A N 1
ATOM 686 C CA . ALA A 1 87 ? 18.505 -4.991 -22.285 1.00 92.44 87 ALA A CA 1
ATOM 687 C C . ALA A 1 87 ? 19.849 -4.840 -21.558 1.00 92.44 87 ALA A C 1
ATOM 689 O O . ALA A 1 87 ? 20.505 -5.841 -21.264 1.00 92.44 87 ALA A O 1
ATOM 690 N N . ASN A 1 88 ? 20.202 -3.612 -21.169 1.00 91.19 88 ASN A N 1
ATOM 691 C CA . ASN A 1 88 ? 21.431 -3.336 -20.425 1.00 91.19 88 ASN A CA 1
ATOM 692 C C . ASN A 1 88 ? 21.425 -4.019 -19.049 1.00 91.19 88 ASN A C 1
ATOM 694 O O . ASN A 1 88 ? 22.395 -4.680 -18.675 1.00 91.19 88 ASN A O 1
ATOM 698 N N . PHE A 1 89 ? 20.303 -3.945 -18.325 1.00 92.00 89 PHE A N 1
ATOM 699 C CA . PHE A 1 89 ? 20.152 -4.591 -17.022 1.00 92.00 89 PHE A CA 1
ATOM 700 C C . PHE A 1 89 ? 20.440 -6.099 -17.082 1.00 92.00 89 PHE A C 1
ATOM 702 O O . PHE A 1 89 ? 21.183 -6.610 -16.243 1.00 92.00 89 PHE A O 1
ATOM 709 N N . PHE A 1 90 ? 19.896 -6.828 -18.061 1.00 90.06 90 PHE A N 1
ATOM 710 C CA . PHE A 1 90 ? 20.099 -8.280 -18.154 1.00 90.06 90 PHE A CA 1
ATOM 711 C C . PHE A 1 90 ? 21.520 -8.670 -18.574 1.00 90.06 90 PHE A C 1
ATOM 713 O O . PHE A 1 90 ? 22.046 -9.674 -18.084 1.00 90.06 90 PHE A O 1
ATOM 720 N N . VAL A 1 91 ? 22.169 -7.870 -19.421 1.00 89.00 91 VAL A N 1
ATOM 721 C CA . VAL A 1 91 ? 23.569 -8.091 -19.815 1.00 89.00 91 VAL A CA 1
ATOM 722 C C . VAL A 1 91 ? 24.505 -7.897 -18.628 1.00 89.00 91 VAL A C 1
ATOM 724 O O . VAL A 1 91 ? 25.324 -8.767 -18.328 1.00 89.00 91 VAL A O 1
ATOM 727 N N . GLU A 1 92 ? 24.354 -6.781 -17.918 1.00 85.00 92 GLU A N 1
ATOM 728 C CA . GLU A 1 92 ? 25.266 -6.390 -16.843 1.00 85.00 92 GLU A CA 1
ATOM 729 C C . GLU A 1 92 ? 25.038 -7.181 -15.555 1.00 85.00 92 GLU A C 1
ATOM 731 O O . GLU A 1 92 ? 25.994 -7.583 -14.892 1.00 85.00 92 GLU A O 1
ATOM 736 N N . LYS A 1 93 ? 23.773 -7.401 -15.174 1.00 80.25 93 LYS A N 1
ATOM 737 C CA . LYS A 1 93 ? 23.425 -8.004 -13.877 1.00 80.25 93 LYS A CA 1
ATOM 738 C C . LYS A 1 93 ? 23.203 -9.508 -13.944 1.00 80.25 93 LYS A C 1
ATOM 740 O O . LYS A 1 93 ? 23.332 -10.160 -12.911 1.00 80.25 93 LYS A O 1
ATOM 745 N N . GLN A 1 94 ? 22.833 -10.055 -15.104 1.00 75.44 94 GLN A N 1
ATOM 746 C CA . GLN A 1 94 ? 22.525 -11.485 -15.249 1.00 75.44 94 GLN A CA 1
ATOM 747 C C . GLN A 1 94 ? 23.461 -12.230 -16.205 1.00 75.44 94 GLN A C 1
ATOM 749 O O . GLN A 1 94 ? 23.239 -13.413 -16.457 1.00 75.44 94 GLN A O 1
ATOM 754 N N . HIS A 1 95 ? 24.515 -11.573 -16.708 1.00 72.38 95 HIS A N 1
ATOM 755 C CA . HIS A 1 95 ? 25.497 -12.156 -17.632 1.00 72.38 95 HIS A CA 1
ATOM 756 C C . HIS A 1 95 ? 24.862 -12.843 -18.851 1.00 72.38 95 HIS A C 1
ATOM 758 O O . HIS A 1 95 ? 25.430 -13.780 -19.418 1.00 72.38 95 HIS A O 1
ATOM 764 N N . MET A 1 96 ? 23.676 -12.392 -19.267 1.00 68.25 96 MET A N 1
ATOM 765 C CA . MET A 1 96 ? 23.062 -12.883 -20.493 1.00 68.25 96 MET A CA 1
ATOM 766 C C . MET A 1 96 ? 23.792 -12.272 -21.685 1.00 68.25 96 MET A C 1
ATOM 768 O O . MET A 1 96 ? 24.037 -11.068 -21.738 1.00 68.25 96 MET A O 1
ATOM 772 N N . THR A 1 97 ? 24.167 -13.108 -22.648 1.00 60.06 97 THR A N 1
ATOM 773 C CA . THR A 1 97 ? 24.854 -12.650 -23.856 1.00 60.06 97 THR A CA 1
ATOM 774 C C . THR A 1 97 ? 23.842 -11.955 -24.766 1.00 60.06 97 THR A C 1
ATOM 776 O O . THR A 1 97 ? 22.952 -12.609 -25.308 1.00 60.06 97 THR A O 1
ATOM 779 N N . TYR A 1 98 ? 23.962 -10.636 -24.926 1.00 59.66 98 TYR A N 1
ATOM 780 C CA . TYR A 1 98 ? 23.227 -9.897 -25.954 1.00 59.66 98 TYR A CA 1
ATOM 781 C C . TYR A 1 98 ? 23.775 -10.301 -27.327 1.00 59.66 98 TYR A C 1
ATOM 783 O O . TYR A 1 98 ? 24.994 -10.321 -27.510 1.00 59.66 98 TYR A O 1
ATOM 791 N N . ARG A 1 99 ? 22.900 -10.683 -28.259 1.00 58.09 99 ARG A N 1
ATOM 792 C CA . ARG A 1 99 ? 23.256 -10.962 -29.657 1.00 58.09 99 ARG A CA 1
ATOM 793 C C . ARG A 1 99 ? 22.776 -9.836 -30.548 1.00 58.09 99 ARG A C 1
ATOM 795 O O . ARG A 1 99 ? 21.615 -9.419 -30.353 1.00 58.09 99 ARG A O 1
#